Protein AF-A0A7D6CPK2-F1 (afdb_monomer_lite)

Secondary structure (DSSP, 8-state):
---EEE---S--SPPEE--SS---------HHHHHHHHHHHHHHHHH-SEEEEE-SSEEEEEE--SPPEEEEEEE-SSS-EEEEEEE-------------

pLDDT: mean 89.31, std 13.46, range [47.34, 98.06]

Sequence (100 aa):
MSDRVNFPDDRTSDRRTITSGFFEQEVYLSREETAAFLHDLADQLEAGTSFTISASEWEIPFDYSDPVEVEIEFSEQRERELEIELEFTEPSGGDELSVR

Structure (mmCIF, N/CA/C/O backbone):
data_AF-A0A7D6CPK2-F1
#
_entry.id   AF-A0A7D6CPK2-F1
#
loop_
_atom_site.group_PDB
_atom_site.id
_atom_site.type_symbol
_atom_site.label_atom_id
_atom_site.label_alt_id
_atom_site.label_comp_id
_atom_site.label_asym_id
_atom_site.label_entity_id
_atom_site.label_seq_id
_atom_site.pdbx_PDB_ins_code
_atom_site.Cartn_x
_atom_site.Cartn_y
_atom_site.Cartn_z
_atom_site.occupancy
_atom_site.B_iso_or_equiv
_atom_site.auth_seq_id
_atom_site.auth_comp_id
_atom_site.auth_asym_id
_atom_site.auth_atom_id
_atom_site.pdbx_PDB_model_num
ATOM 1 N N . MET A 1 1 ? -10.305 -9.622 -10.396 1.00 53.09 1 MET A N 1
ATOM 2 C CA . MET A 1 1 ? -9.617 -8.366 -10.040 1.00 53.09 1 MET A CA 1
ATOM 3 C C . MET A 1 1 ? -8.148 -8.706 -9.890 1.00 53.09 1 MET A C 1
ATOM 5 O O . MET A 1 1 ? -7.873 -9.844 -9.533 1.00 53.09 1 MET A O 1
ATOM 9 N N . SER A 1 2 ? -7.237 -7.822 -10.300 1.00 68.75 2 SER A N 1
ATOM 10 C CA . SER A 1 2 ? -5.806 -8.078 -10.102 1.00 68.75 2 SER A CA 1
ATOM 11 C C . SER A 1 2 ? -5.492 -7.821 -8.633 1.00 68.75 2 SER A C 1
ATOM 13 O O . SER A 1 2 ? -5.917 -6.799 -8.110 1.00 68.75 2 SER A O 1
ATOM 15 N N . ASP A 1 3 ? -4.761 -8.731 -8.012 1.00 81.56 3 ASP A N 1
ATOM 16 C CA . ASP A 1 3 ? -4.222 -8.697 -6.648 1.00 81.56 3 ASP A CA 1
ATOM 17 C C . ASP A 1 3 ? -3.033 -7.727 -6.507 1.00 81.56 3 ASP A C 1
ATOM 19 O O . ASP A 1 3 ? -2.118 -7.954 -5.723 1.00 81.56 3 ASP A O 1
ATOM 23 N N . ARG A 1 4 ? -2.970 -6.685 -7.344 1.00 90.62 4 ARG A N 1
ATOM 24 C CA . ARG A 1 4 ? -1.760 -5.888 -7.563 1.00 90.62 4 ARG A CA 1
ATOM 25 C C . ARG A 1 4 ? -1.961 -4.439 -7.150 1.00 90.62 4 ARG A C 1
ATOM 27 O O . ARG A 1 4 ? -2.889 -3.794 -7.627 1.00 90.62 4 ARG A O 1
ATOM 34 N N . VAL A 1 5 ? -1.011 -3.938 -6.369 1.00 90.88 5 VAL A N 1
ATOM 35 C CA . VAL A 1 5 ? -0.819 -2.519 -6.058 1.00 90.88 5 VAL A CA 1
ATOM 36 C C . VAL A 1 5 ? 0.356 -2.007 -6.887 1.00 90.88 5 VAL A C 1
ATOM 38 O O . VAL A 1 5 ? 1.450 -2.577 -6.837 1.00 90.88 5 VAL A O 1
ATOM 41 N N . ASN A 1 6 ? 0.148 -0.957 -7.681 1.00 92.81 6 ASN A N 1
ATOM 42 C CA . ASN A 1 6 ? 1.201 -0.416 -8.540 1.00 92.81 6 ASN A CA 1
ATOM 43 C C . ASN A 1 6 ? 2.003 0.648 -7.787 1.00 92.81 6 ASN A C 1
ATOM 45 O O . ASN A 1 6 ? 1.494 1.730 -7.506 1.00 92.81 6 ASN A O 1
ATOM 49 N N . PHE A 1 7 ? 3.263 0.349 -7.482 1.00 92.69 7 PHE A N 1
ATOM 50 C CA . PHE A 1 7 ? 4.187 1.316 -6.906 1.00 92.69 7 PHE A CA 1
ATOM 51 C C . PHE A 1 7 ? 4.769 2.197 -8.023 1.00 92.69 7 PHE A C 1
ATOM 53 O O . PHE A 1 7 ? 5.361 1.649 -8.959 1.00 92.69 7 PHE A O 1
ATOM 60 N N . PRO A 1 8 ? 4.604 3.532 -7.971 1.00 86.75 8 PRO A N 1
ATOM 61 C CA . PRO A 1 8 ? 5.091 4.403 -9.034 1.00 86.75 8 PRO A CA 1
ATOM 62 C C . PRO A 1 8 ? 6.623 4.476 -9.029 1.00 86.75 8 PRO A C 1
ATOM 64 O O . PRO A 1 8 ? 7.238 4.828 -8.022 1.00 86.75 8 PRO A O 1
ATOM 67 N N . ASP A 1 9 ? 7.242 4.168 -10.168 1.00 83.81 9 ASP A N 1
ATOM 68 C CA . ASP A 1 9 ? 8.673 4.340 -10.415 1.00 83.81 9 ASP A CA 1
ATOM 69 C C . ASP A 1 9 ? 8.956 4.779 -11.868 1.00 83.81 9 ASP A C 1
ATOM 71 O O . ASP A 1 9 ? 8.114 4.655 -12.755 1.00 83.81 9 ASP A O 1
ATOM 75 N N . ASP A 1 10 ? 10.159 5.308 -12.118 1.00 70.75 10 ASP A N 1
ATOM 76 C CA . ASP A 1 10 ? 10.562 5.867 -13.425 1.00 70.75 10 ASP A CA 1
ATOM 77 C C . ASP A 1 10 ? 11.424 4.909 -14.273 1.00 70.75 10 ASP A C 1
ATOM 79 O O . ASP A 1 10 ? 12.150 5.328 -15.182 1.00 70.75 10 ASP A O 1
ATOM 83 N N . ARG A 1 11 ? 11.431 3.610 -13.964 1.00 75.62 11 ARG A N 1
ATOM 84 C CA . ARG A 1 11 ? 12.350 2.647 -14.596 1.00 75.62 11 ARG A CA 1
ATOM 85 C C . ARG A 1 11 ? 11.620 1.705 -15.534 1.00 75.62 11 ARG A C 1
ATOM 87 O O . ARG A 1 11 ? 10.420 1.535 -15.450 1.00 75.62 11 ARG A O 1
ATOM 94 N N . THR A 1 12 ? 12.342 1.091 -16.467 1.00 68.94 12 THR A N 1
ATOM 95 C CA . THR A 1 12 ? 11.781 0.054 -17.347 1.00 68.94 12 THR A CA 1
ATOM 96 C C . THR A 1 12 ? 12.817 -1.047 -17.541 1.00 68.94 12 THR A C 1
ATOM 98 O O . THR A 1 12 ? 13.913 -0.787 -18.036 1.00 68.94 12 THR A O 1
ATOM 101 N N . SER A 1 13 ? 12.500 -2.264 -17.095 1.00 75.31 13 SER A N 1
ATOM 102 C CA . SER A 1 13 ? 13.386 -3.431 -17.184 1.00 75.31 13 SER A CA 1
ATOM 103 C C . SER A 1 13 ? 12.605 -4.731 -16.960 1.00 75.31 13 SER A C 1
ATOM 105 O O . SER A 1 13 ? 11.395 -4.705 -16.733 1.00 75.31 13 SER A O 1
ATOM 107 N N . ASP A 1 14 ? 13.298 -5.868 -17.021 1.00 79.75 14 ASP A N 1
ATOM 108 C CA . ASP A 1 14 ? 12.736 -7.169 -16.657 1.00 79.75 14 ASP A CA 1
ATOM 109 C C . ASP A 1 14 ? 12.416 -7.210 -15.155 1.00 79.75 14 ASP A C 1
ATOM 111 O O . ASP A 1 14 ? 13.271 -6.932 -14.310 1.00 79.75 14 ASP A O 1
ATOM 115 N N . ARG A 1 15 ? 11.175 -7.576 -14.817 1.00 88.12 15 ARG A N 1
ATOM 116 C CA . ARG A 1 15 ? 10.684 -7.552 -13.438 1.00 88.12 15 ARG A CA 1
ATOM 117 C C . ARG A 1 15 ? 11.138 -8.775 -12.641 1.00 88.12 15 ARG A C 1
ATOM 119 O O . ARG A 1 15 ? 10.876 -9.909 -13.039 1.00 88.12 15 ARG A O 1
ATOM 126 N N . ARG A 1 16 ? 11.776 -8.551 -11.487 1.00 93.88 16 ARG A N 1
ATOM 127 C CA . ARG A 1 16 ? 12.199 -9.607 -10.551 1.00 93.88 16 ARG A CA 1
ATOM 128 C C . ARG A 1 16 ? 11.193 -9.792 -9.408 1.00 93.88 16 ARG A C 1
ATOM 130 O O . ARG A 1 16 ? 10.749 -8.815 -8.815 1.00 93.88 16 ARG A O 1
ATOM 137 N N . THR A 1 17 ? 10.901 -11.030 -9.027 1.00 97.00 17 THR A N 1
ATOM 138 C CA . THR A 1 17 ? 10.098 -11.314 -7.826 1.00 97.00 17 THR A CA 1
ATOM 139 C C . THR A 1 17 ? 11.006 -11.388 -6.600 1.00 97.00 17 THR A C 1
ATOM 141 O O . THR A 1 17 ? 12.010 -12.105 -6.606 1.00 97.00 17 THR A O 1
ATOM 144 N N . ILE A 1 18 ? 10.672 -10.639 -5.552 1.00 96.38 18 ILE A N 1
ATOM 145 C CA . ILE A 1 18 ? 11.395 -10.617 -4.279 1.00 96.38 18 ILE A CA 1
ATOM 146 C C . ILE A 1 18 ? 10.541 -11.341 -3.240 1.00 96.38 18 ILE A C 1
ATOM 148 O O . ILE A 1 18 ? 9.410 -10.949 -2.989 1.00 96.38 18 ILE A O 1
ATOM 152 N N . THR A 1 19 ? 11.092 -12.393 -2.635 1.00 95.56 19 THR A N 1
ATOM 153 C CA . THR A 1 19 ? 10.390 -13.223 -1.635 1.00 95.56 19 THR A CA 1
ATOM 154 C C . THR A 1 19 ? 11.209 -13.438 -0.359 1.00 95.56 19 THR A C 1
ATOM 156 O O . THR A 1 19 ? 10.838 -14.246 0.483 1.00 95.56 19 THR A O 1
ATOM 159 N N . SER A 1 20 ? 12.392 -12.824 -0.249 1.00 93.50 20 SER A N 1
ATOM 160 C CA . SER A 1 20 ? 13.292 -13.004 0.897 1.00 93.50 20 SER A CA 1
ATOM 161 C C . SER A 1 20 ? 14.389 -11.941 0.927 1.00 93.50 20 SER A C 1
ATOM 163 O O . SER A 1 20 ? 14.763 -11.406 -0.121 1.00 93.50 20 SER A O 1
ATOM 165 N N . GLY A 1 21 ? 14.977 -11.736 2.106 1.00 94.81 21 GLY A N 1
ATOM 166 C CA . GLY A 1 21 ? 16.058 -10.777 2.329 1.00 94.81 21 GLY A CA 1
ATOM 167 C C . GLY A 1 21 ? 15.538 -9.389 2.696 1.00 94.81 21 GLY A C 1
ATOM 168 O O . GLY A 1 21 ? 14.371 -9.224 3.026 1.00 94.81 21 GLY A O 1
ATOM 169 N N . PHE A 1 22 ? 16.430 -8.402 2.656 1.00 95.12 22 PHE A N 1
ATOM 170 C CA . PHE A 1 22 ? 16.089 -7.000 2.883 1.00 95.12 22 PHE A CA 1
ATOM 171 C C . PHE A 1 22 ? 15.895 -6.286 1.543 1.00 95.12 22 PHE A C 1
ATOM 173 O O . PHE A 1 22 ? 16.710 -6.445 0.627 1.00 95.12 22 PHE A O 1
ATOM 180 N N . PHE A 1 23 ? 14.831 -5.498 1.441 1.00 94.75 23 PHE A N 1
ATOM 181 C CA . PHE A 1 23 ? 14.547 -4.634 0.306 1.00 94.75 23 PHE A CA 1
ATOM 182 C C . PHE A 1 23 ? 13.939 -3.328 0.811 1.00 94.75 23 PHE A C 1
ATOM 184 O O . PHE A 1 23 ? 13.080 -3.351 1.683 1.00 94.75 23 PHE A O 1
ATOM 191 N N . GLU A 1 24 ? 14.370 -2.216 0.230 1.00 93.94 24 GLU A N 1
ATOM 192 C CA . GLU A 1 24 ? 13.864 -0.881 0.522 1.00 93.94 24 GLU A CA 1
ATOM 193 C C . GLU A 1 24 ? 13.964 -0.041 -0.755 1.00 93.94 24 GLU A C 1
ATOM 195 O O . GLU A 1 24 ? 14.956 -0.130 -1.492 1.00 93.94 24 GLU A O 1
ATOM 200 N N . GLN A 1 25 ? 12.932 0.756 -1.029 1.00 92.38 25 GLN A N 1
ATOM 201 C CA . GLN A 1 25 ? 12.947 1.766 -2.079 1.00 92.38 25 GLN A CA 1
ATOM 202 C C . GLN A 1 25 ? 12.129 2.982 -1.651 1.00 92.38 25 GLN A C 1
ATOM 204 O O . GLN A 1 25 ? 10.941 2.867 -1.371 1.00 92.38 25 GLN A O 1
ATOM 209 N N . GLU A 1 26 ? 12.753 4.155 -1.723 1.00 93.38 26 GLU A N 1
ATOM 210 C CA . GLU A 1 26 ? 12.108 5.447 -1.499 1.00 93.38 26 GLU A CA 1
ATOM 211 C C . GLU A 1 26 ? 11.973 6.216 -2.820 1.00 93.38 26 GLU A C 1
ATOM 213 O O . GLU A 1 26 ? 12.882 6.215 -3.660 1.00 93.38 26 GLU A O 1
ATOM 218 N N . VAL A 1 27 ? 10.835 6.886 -3.009 1.00 91.81 27 VAL A N 1
ATOM 219 C CA . VAL A 1 27 ? 10.557 7.760 -4.157 1.00 91.81 27 VAL A CA 1
ATOM 220 C C . VAL A 1 27 ? 9.797 9.002 -3.694 1.00 91.81 27 VAL A C 1
ATOM 222 O O . VAL A 1 27 ? 9.032 8.953 -2.734 1.00 91.81 27 VAL A O 1
ATOM 225 N N . TYR A 1 28 ? 9.977 10.118 -4.400 1.00 94.56 28 TYR A N 1
ATOM 226 C CA . TYR A 1 28 ? 9.168 11.319 -4.193 1.00 94.56 28 TYR A CA 1
ATOM 227 C C . TYR A 1 28 ? 8.024 11.333 -5.198 1.00 94.56 28 TYR A C 1
ATOM 229 O O . TYR A 1 28 ? 8.265 11.399 -6.401 1.00 94.56 28 TYR A O 1
ATOM 237 N N . LEU A 1 29 ? 6.791 11.299 -4.700 1.00 95.06 29 LEU A N 1
ATOM 238 C CA . LEU A 1 29 ? 5.583 11.294 -5.519 1.00 95.06 29 LEU A CA 1
ATOM 239 C C . LEU A 1 29 ? 4.882 12.651 -5.480 1.00 95.06 29 LEU A C 1
ATOM 241 O O . LEU A 1 29 ? 4.900 13.359 -4.469 1.00 95.06 29 LEU A O 1
ATOM 245 N N . SER A 1 30 ? 4.215 13.002 -6.576 1.00 96.62 30 SER A N 1
ATOM 246 C CA . SER A 1 30 ? 3.194 14.048 -6.557 1.00 96.62 30 SER A CA 1
ATOM 247 C C . SER A 1 30 ? 1.993 13.627 -5.703 1.00 96.62 30 SER A C 1
ATOM 249 O O . SER A 1 30 ? 1.759 12.445 -5.451 1.00 96.62 30 SER A O 1
ATOM 251 N N . ARG A 1 31 ? 1.170 14.601 -5.294 1.00 97.69 31 ARG A N 1
ATOM 252 C CA . ARG A 1 31 ? -0.066 14.330 -4.538 1.00 97.69 31 ARG A CA 1
ATOM 253 C C . ARG A 1 31 ? -0.996 13.373 -5.283 1.00 97.69 31 ARG A C 1
ATOM 255 O O . ARG A 1 31 ? -1.660 12.555 -4.654 1.00 97.69 31 ARG A O 1
ATOM 262 N N . GLU A 1 32 ? -1.074 13.515 -6.600 1.00 97.38 32 GLU 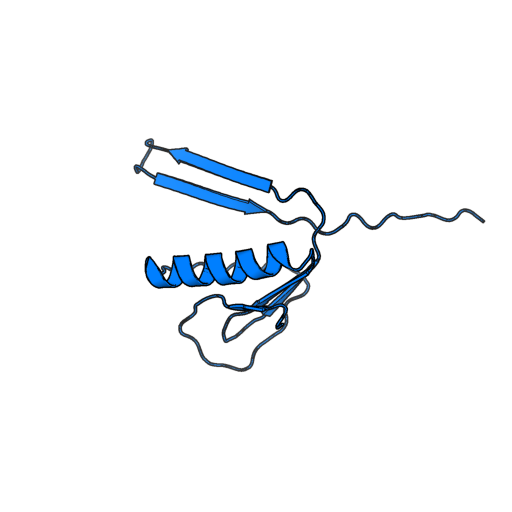A N 1
ATOM 263 C CA . GLU A 1 32 ? -1.915 12.702 -7.468 1.00 97.38 32 GLU A CA 1
ATOM 264 C C . GLU A 1 32 ? -1.412 11.253 -7.548 1.00 97.38 32 GLU A C 1
ATOM 266 O O . GLU A 1 32 ? -2.215 10.328 -7.446 1.00 97.38 32 GLU A O 1
ATOM 271 N N . GLU A 1 33 ? -0.097 11.051 -7.659 1.00 96.25 33 GLU A N 1
ATOM 272 C CA . GLU A 1 33 ? 0.527 9.719 -7.660 1.00 96.25 33 GLU A CA 1
ATOM 273 C C . GLU A 1 33 ? 0.390 9.027 -6.301 1.00 96.25 33 GLU A C 1
ATOM 275 O O . GLU A 1 33 ? 0.015 7.856 -6.251 1.00 96.25 33 GLU A O 1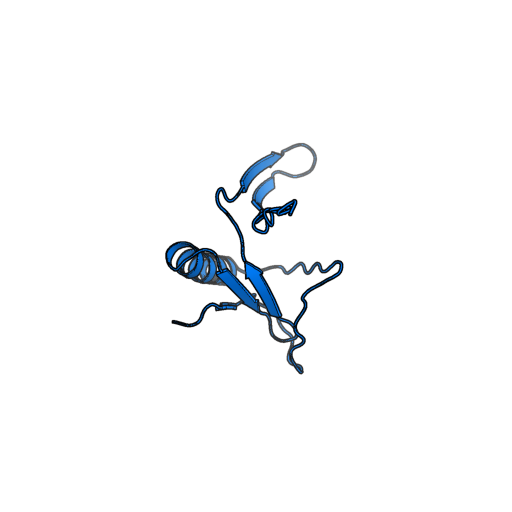
ATOM 280 N N . THR A 1 34 ? 0.605 9.752 -5.195 1.00 96.56 34 THR A N 1
ATOM 281 C CA . THR A 1 34 ? 0.372 9.217 -3.844 1.00 96.56 34 THR A CA 1
ATOM 282 C C . THR A 1 34 ? -1.083 8.787 -3.664 1.00 96.56 34 THR A C 1
ATOM 284 O O . THR A 1 34 ? -1.342 7.703 -3.151 1.00 96.56 34 THR A O 1
ATOM 287 N N . ALA A 1 35 ? -2.047 9.607 -4.098 1.00 97.44 35 ALA A N 1
ATOM 288 C CA . ALA A 1 35 ? -3.463 9.266 -3.974 1.00 97.44 35 ALA A CA 1
ATOM 289 C C . ALA A 1 35 ? -3.826 8.017 -4.790 1.00 97.44 35 ALA A C 1
ATOM 291 O O . ALA A 1 35 ? -4.557 7.162 -4.296 1.00 97.44 35 ALA A O 1
ATOM 292 N N . ALA A 1 36 ? -3.303 7.892 -6.012 1.00 96.06 36 ALA A N 1
ATOM 293 C CA . ALA A 1 36 ? -3.526 6.714 -6.844 1.00 96.06 36 ALA A CA 1
ATOM 294 C C . ALA A 1 36 ? -2.961 5.440 -6.195 1.00 96.06 36 ALA A C 1
ATOM 296 O O . ALA A 1 36 ? -3.673 4.445 -6.103 1.00 96.06 36 ALA A O 1
ATOM 297 N N . PHE A 1 37 ? -1.733 5.495 -5.670 1.00 96.25 37 PHE A N 1
ATOM 298 C CA . PHE A 1 37 ? -1.126 4.375 -4.946 1.00 96.25 37 PHE A CA 1
ATOM 299 C C . PHE A 1 37 ? -1.960 3.949 -3.727 1.00 96.25 37 PHE A C 1
ATOM 301 O O . PHE A 1 37 ? -2.225 2.763 -3.539 1.00 96.25 37 PHE A O 1
ATOM 308 N N . LEU A 1 38 ? -2.421 4.912 -2.920 1.00 96.88 38 LEU A N 1
ATOM 309 C CA . LEU A 1 38 ? -3.247 4.631 -1.743 1.00 96.88 38 LEU A CA 1
ATOM 310 C C . LEU A 1 38 ? -4.622 4.055 -2.107 1.00 96.88 38 LEU A C 1
ATOM 312 O O . LEU A 1 38 ? -5.137 3.224 -1.364 1.00 96.88 38 LEU A O 1
ATOM 316 N N . HIS A 1 39 ? -5.213 4.468 -3.231 1.00 97.25 39 HIS A N 1
ATOM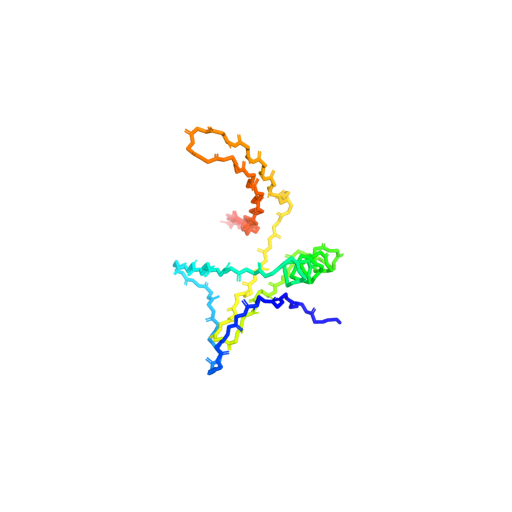 317 C CA . HIS A 1 39 ? -6.454 3.875 -3.731 1.00 97.25 39 HIS A CA 1
ATOM 318 C C . HIS A 1 39 ? -6.256 2.424 -4.174 1.00 97.25 39 HIS A C 1
ATOM 320 O O . HIS A 1 39 ? -7.024 1.567 -3.748 1.00 97.25 39 HIS A O 1
ATOM 326 N N . ASP A 1 40 ? -5.204 2.138 -4.947 1.00 96.62 40 ASP A N 1
ATOM 327 C CA . ASP A 1 40 ? -4.871 0.768 -5.351 1.00 96.62 40 ASP A CA 1
ATOM 328 C C . ASP A 1 40 ? -4.646 -0.129 -4.123 1.00 96.62 40 ASP A C 1
ATOM 330 O O . ASP A 1 40 ? -5.137 -1.256 -4.084 1.00 96.62 40 ASP A O 1
ATOM 334 N N . LEU A 1 41 ? -3.931 0.368 -3.105 1.00 96.62 41 LEU A N 1
ATOM 335 C CA . LEU A 1 41 ? -3.722 -0.361 -1.854 1.00 96.62 41 LEU A CA 1
ATOM 336 C C . LEU A 1 41 ? -5.047 -0.606 -1.121 1.00 96.62 41 LEU A C 1
ATOM 338 O O . LEU A 1 41 ? -5.320 -1.739 -0.735 1.00 96.62 41 LEU A O 1
ATOM 342 N N . ALA A 1 42 ? -5.883 0.424 -0.967 1.00 97.00 42 ALA A N 1
ATOM 343 C CA . ALA A 1 42 ? -7.181 0.306 -0.306 1.00 97.00 42 ALA A CA 1
ATOM 344 C C . ALA A 1 42 ? -8.084 -0.740 -0.980 1.00 97.00 42 ALA A C 1
ATOM 346 O O . ALA A 1 42 ? -8.650 -1.581 -0.283 1.00 97.00 42 ALA A O 1
ATOM 347 N N . ASP A 1 43 ? -8.146 -0.752 -2.316 1.00 97.00 43 ASP A N 1
ATOM 348 C CA . ASP A 1 43 ? -8.912 -1.743 -3.082 1.00 97.00 43 ASP A CA 1
ATOM 349 C C . ASP A 1 43 ? -8.464 -3.183 -2.760 1.00 97.00 43 ASP A C 1
ATOM 351 O O . ASP A 1 43 ? -9.296 -4.091 -2.691 1.00 97.00 43 ASP A O 1
ATOM 355 N N . GLN A 1 44 ? -7.163 -3.415 -2.534 1.00 96.38 44 GLN A N 1
ATOM 356 C CA . GLN A 1 44 ? -6.660 -4.742 -2.159 1.00 96.38 44 GLN A CA 1
ATOM 357 C C . GLN A 1 44 ? -6.960 -5.107 -0.705 1.00 96.38 44 GLN A C 1
ATOM 359 O O . GLN A 1 44 ? -7.352 -6.244 -0.446 1.00 96.38 44 GLN A O 1
ATOM 364 N N . LEU A 1 45 ? -6.841 -4.156 0.227 1.00 95.38 45 LEU A N 1
ATOM 365 C CA . LEU A 1 45 ? -7.197 -4.379 1.635 1.00 95.38 45 LEU A CA 1
ATOM 366 C C . LEU A 1 45 ? -8.681 -4.746 1.793 1.00 95.38 45 LEU A C 1
ATOM 368 O O . LEU A 1 45 ? -9.037 -5.552 2.650 1.00 95.38 45 LEU A O 1
ATOM 372 N N . GLU A 1 46 ? -9.557 -4.188 0.952 1.00 96.38 46 GLU A N 1
ATOM 373 C CA . GLU A 1 46 ? -10.975 -4.559 0.906 1.00 96.38 46 GLU A CA 1
ATOM 374 C C . GLU A 1 46 ? -11.212 -5.944 0.278 1.00 96.38 46 GLU A C 1
ATOM 376 O O . GLU A 1 46 ? -12.184 -6.626 0.619 1.00 96.38 46 GLU A O 1
ATOM 381 N N . ALA A 1 47 ? -10.342 -6.372 -0.642 1.00 95.88 47 ALA A N 1
ATOM 382 C CA . ALA A 1 47 ? -10.473 -7.639 -1.354 1.00 95.88 47 ALA A CA 1
ATOM 383 C C . ALA A 1 47 ? -10.039 -8.856 -0.516 1.00 95.88 47 ALA A C 1
ATOM 385 O O . ALA A 1 47 ? -10.601 -9.943 -0.695 1.00 95.88 47 ALA A O 1
ATOM 386 N N . GLY A 1 48 ? -9.065 -8.700 0.385 1.00 95.25 48 GLY A N 1
ATOM 387 C CA . GLY A 1 48 ? -8.596 -9.767 1.268 1.00 95.25 48 GLY A CA 1
ATOM 388 C C . GLY A 1 48 ? -7.232 -9.486 1.900 1.00 95.25 48 GLY A C 1
ATOM 389 O O . GLY A 1 48 ? -6.746 -8.365 1.890 1.00 95.25 48 GLY A O 1
ATOM 390 N N . THR A 1 49 ? -6.600 -10.528 2.443 1.00 96.06 49 THR A N 1
ATOM 391 C CA . THR A 1 49 ? -5.340 -10.424 3.204 1.00 96.06 49 THR A CA 1
ATOM 392 C C . THR A 1 49 ? -4.106 -10.855 2.403 1.00 96.06 49 THR A C 1
ATOM 394 O O . THR A 1 49 ? -3.168 -11.438 2.948 1.00 96.06 49 THR A O 1
ATOM 397 N N . SER A 1 50 ? -4.141 -10.637 1.089 1.00 95.88 50 SER A N 1
ATOM 398 C CA . SER A 1 50 ? -3.087 -11.024 0.149 1.00 95.88 50 SER A CA 1
ATOM 399 C C . SER A 1 50 ? -3.025 -10.012 -0.986 1.00 95.88 50 SER A C 1
ATOM 401 O O . SER A 1 50 ? -4.051 -9.723 -1.606 1.00 95.88 50 SER A O 1
ATOM 403 N N . PHE A 1 51 ? -1.840 -9.473 -1.258 1.00 96.69 51 PHE A N 1
ATOM 404 C CA . PHE A 1 51 ? -1.605 -8.591 -2.398 1.00 96.69 51 PHE A CA 1
ATOM 405 C C . PHE A 1 51 ? -0.153 -8.657 -2.870 1.00 96.69 51 PHE A C 1
ATOM 407 O O . PHE A 1 51 ? 0.750 -9.102 -2.169 1.00 96.69 51 PHE A O 1
ATOM 414 N N . THR A 1 52 ? 0.088 -8.171 -4.082 1.00 97.00 52 THR A N 1
ATOM 415 C CA . THR A 1 52 ? 1.419 -7.978 -4.652 1.00 97.00 52 THR A CA 1
ATOM 416 C C . THR A 1 52 ? 1.662 -6.493 -4.882 1.00 97.00 52 THR A C 1
ATOM 418 O O . THR A 1 52 ? 0.998 -5.885 -5.723 1.00 97.00 52 THR A O 1
ATOM 421 N N . ILE A 1 53 ? 2.653 -5.907 -4.209 1.00 96.31 53 ILE A N 1
ATOM 422 C CA . ILE A 1 53 ? 3.164 -4.585 -4.600 1.00 96.31 53 ILE A CA 1
ATOM 423 C C . ILE A 1 53 ? 4.111 -4.794 -5.772 1.00 96.31 53 ILE A C 1
ATOM 425 O O . ILE A 1 53 ? 5.000 -5.644 -5.718 1.00 96.31 53 ILE A O 1
ATOM 429 N N . SER A 1 54 ? 3.944 -4.036 -6.848 1.00 95.06 54 SER A N 1
ATOM 430 C CA . SER A 1 54 ? 4.862 -4.111 -7.980 1.00 95.06 54 SER A CA 1
ATOM 431 C C . SER A 1 54 ? 5.219 -2.750 -8.528 1.00 95.06 54 SER A C 1
ATOM 433 O O . SER A 1 54 ? 4.332 -1.932 -8.758 1.00 95.06 54 SER A O 1
ATOM 435 N N . ALA A 1 55 ? 6.496 -2.584 -8.833 1.00 93.06 55 ALA A N 1
ATOM 436 C CA . ALA A 1 55 ? 7.022 -1.506 -9.647 1.00 93.06 55 ALA A CA 1
ATOM 437 C C . ALA A 1 55 ? 7.482 -2.067 -11.005 1.00 93.06 55 ALA A C 1
ATOM 439 O O . ALA A 1 55 ? 7.194 -3.223 -11.353 1.00 93.06 55 ALA A O 1
ATOM 440 N N . SER A 1 56 ? 8.201 -1.270 -11.790 1.00 90.81 56 SER A N 1
ATOM 441 C CA . SER A 1 56 ? 8.626 -1.690 -13.125 1.00 90.81 56 SER A CA 1
ATOM 442 C C . SER A 1 56 ? 9.686 -2.793 -13.090 1.00 90.81 56 SER A C 1
ATOM 444 O O . SER A 1 56 ? 9.640 -3.712 -13.905 1.00 90.81 56 SER A O 1
ATOM 446 N N . GLU A 1 57 ? 10.621 -2.745 -12.136 1.00 91.94 57 GLU A N 1
ATOM 447 C CA . GLU A 1 57 ? 11.744 -3.699 -12.057 1.00 91.94 57 GLU A CA 1
ATOM 448 C C . GLU A 1 57 ? 11.563 -4.796 -11.000 1.00 91.94 57 GLU A C 1
ATOM 450 O O . GLU A 1 57 ? 12.314 -5.775 -10.994 1.00 91.94 57 GLU A O 1
ATOM 455 N N . TRP A 1 58 ? 10.586 -4.674 -10.100 1.00 94.50 58 TRP A N 1
ATOM 456 C CA . TRP A 1 58 ? 10.364 -5.660 -9.044 1.00 94.50 58 TRP A CA 1
ATOM 457 C C . TRP A 1 58 ? 8.894 -5.846 -8.677 1.00 94.50 58 TRP A C 1
ATOM 459 O O . TRP A 1 58 ? 8.049 -4.989 -8.918 1.00 94.50 58 TRP A O 1
ATOM 469 N N . GLU A 1 59 ? 8.597 -6.986 -8.069 1.00 96.88 59 GLU A N 1
ATOM 470 C CA . GLU A 1 59 ? 7.334 -7.235 -7.383 1.00 96.88 59 GLU A CA 1
ATOM 471 C C . GLU A 1 59 ? 7.566 -8.023 -6.089 1.00 96.88 59 GLU A C 1
ATOM 473 O O . GLU A 1 59 ? 8.491 -8.837 -6.006 1.00 96.88 59 GLU A O 1
ATOM 478 N N . ILE A 1 60 ? 6.731 -7.757 -5.089 1.00 97.19 60 ILE A N 1
ATOM 479 C CA . ILE A 1 60 ? 6.740 -8.385 -3.769 1.00 97.19 60 ILE A CA 1
ATOM 480 C C . ILE A 1 60 ? 5.322 -8.903 -3.501 1.00 97.19 60 ILE A C 1
ATOM 482 O O . ILE A 1 60 ? 4.438 -8.094 -3.209 1.00 97.19 60 ILE A O 1
ATOM 486 N N . PRO A 1 61 ? 5.072 -10.215 -3.647 1.00 97.19 61 PRO A N 1
ATOM 487 C CA . PRO A 1 61 ? 3.856 -10.831 -3.131 1.00 97.19 61 PRO A CA 1
ATOM 488 C C . PRO A 1 61 ? 3.927 -10.903 -1.602 1.00 97.19 61 PRO A C 1
ATOM 490 O O . PRO A 1 61 ? 4.980 -11.240 -1.054 1.00 97.19 61 PRO A O 1
ATOM 493 N N . PHE A 1 62 ? 2.825 -10.598 -0.923 1.00 96.62 62 PHE A N 1
ATOM 494 C CA . PHE A 1 62 ? 2.757 -10.614 0.533 1.00 96.62 62 PHE A CA 1
ATOM 495 C C . PHE A 1 62 ? 1.376 -11.057 1.027 1.00 96.62 62 PHE A C 1
ATOM 497 O O . PHE A 1 62 ? 0.346 -10.534 0.597 1.00 96.62 62 PHE A O 1
ATOM 504 N N . ASP A 1 63 ? 1.374 -12.009 1.958 1.00 96.50 63 ASP A N 1
ATOM 505 C CA . ASP A 1 63 ? 0.203 -12.406 2.735 1.00 96.50 63 ASP A CA 1
ATOM 506 C C . ASP A 1 63 ? 0.352 -11.833 4.145 1.00 96.50 63 ASP A C 1
ATOM 508 O O . ASP A 1 63 ? 1.424 -11.925 4.739 1.00 96.50 63 ASP A O 1
ATOM 512 N N . TYR A 1 64 ? -0.718 -11.277 4.706 1.00 96.06 64 TYR A N 1
ATOM 513 C CA . TYR A 1 64 ? -0.691 -10.716 6.058 1.00 96.06 64 TYR A CA 1
ATOM 514 C C . TYR A 1 64 ? -1.851 -11.230 6.913 1.00 96.06 64 TYR A C 1
ATOM 516 O O . TYR A 1 64 ? -2.789 -11.857 6.420 1.00 96.06 64 TYR A O 1
ATOM 524 N N . SER A 1 65 ? -1.780 -10.995 8.220 1.00 96.00 65 SER A N 1
ATOM 525 C CA . SER A 1 65 ? -2.883 -11.242 9.152 1.00 96.00 65 SER A CA 1
ATOM 526 C C . SER A 1 65 ? -3.328 -9.962 9.844 1.00 96.00 65 SER A C 1
ATOM 528 O O . SER A 1 65 ? -2.515 -9.071 10.070 1.00 96.00 65 SER A O 1
ATOM 530 N N . ASP A 1 66 ? -4.601 -9.897 10.229 1.00 93.38 66 ASP A N 1
ATOM 531 C CA . ASP A 1 66 ? -5.106 -8.800 11.053 1.00 93.38 66 ASP A CA 1
ATOM 532 C C . ASP A 1 66 ? -4.540 -8.849 12.489 1.00 93.38 66 ASP A C 1
ATOM 534 O O . ASP A 1 66 ? -4.399 -9.941 13.056 1.00 93.38 66 ASP A O 1
ATOM 538 N N . PRO A 1 67 ? -4.329 -7.683 13.134 1.00 95.69 67 PRO A N 1
ATOM 539 C CA . PRO A 1 67 ? -4.545 -6.333 12.600 1.00 95.69 67 PRO A CA 1
ATOM 540 C C . PRO A 1 67 ? -3.357 -5.805 11.774 1.00 95.69 67 PRO A C 1
ATOM 542 O O . PRO A 1 67 ? -2.214 -6.154 12.042 1.00 95.69 67 PRO A O 1
ATOM 545 N N . VAL A 1 68 ? -3.639 -4.896 10.833 1.00 96.75 68 VAL A N 1
ATOM 546 C CA . VAL A 1 68 ? -2.628 -4.010 10.225 1.00 96.75 68 VAL A CA 1
ATOM 547 C C . VAL A 1 68 ? -2.298 -2.898 11.219 1.00 96.75 68 VAL A C 1
ATOM 549 O O . VAL A 1 68 ? -3.213 -2.256 11.748 1.00 96.75 68 VAL A O 1
ATOM 552 N N . GLU A 1 69 ? -1.016 -2.672 11.485 1.00 97.56 69 GLU A N 1
ATOM 553 C CA . GLU A 1 69 ? -0.568 -1.571 12.337 1.00 97.56 69 GLU A CA 1
ATOM 554 C C . GLU A 1 69 ? -0.520 -0.269 11.530 1.00 97.56 69 GLU A C 1
ATOM 556 O O . GLU A 1 69 ? -0.088 -0.243 10.378 1.00 97.56 69 GLU A O 1
ATOM 561 N N . VAL A 1 70 ? -1.037 0.809 12.127 1.00 97.75 70 VAL A N 1
ATOM 562 C CA . VAL A 1 70 ? -1.059 2.149 11.534 1.00 97.75 70 VAL A CA 1
ATOM 563 C C . VAL A 1 70 ? -0.477 3.119 12.546 1.00 97.75 70 VAL A C 1
ATOM 565 O O . VAL A 1 70 ? -1.095 3.370 13.587 1.00 97.75 70 VAL A O 1
ATOM 568 N N . GLU A 1 71 ? 0.679 3.684 12.227 1.00 98.06 71 GLU A N 1
ATOM 569 C CA . GLU A 1 71 ? 1.350 4.679 13.056 1.00 98.06 71 GLU A CA 1
ATOM 570 C C . GLU A 1 71 ? 1.185 6.081 12.457 1.00 98.06 71 GLU A C 1
ATOM 572 O O . GLU A 1 71 ? 1.183 6.271 11.240 1.00 98.06 71 GLU A O 1
ATOM 577 N N . ILE A 1 72 ? 0.986 7.073 13.329 1.00 97.56 72 ILE A N 1
ATOM 578 C CA . ILE A 1 72 ? 0.920 8.490 12.963 1.00 97.56 72 ILE A CA 1
ATOM 579 C C . ILE A 1 72 ? 1.878 9.240 13.879 1.00 97.56 72 ILE A C 1
ATOM 581 O O . ILE A 1 72 ? 1.600 9.395 15.072 1.00 97.56 72 ILE A O 1
ATOM 585 N N . GLU A 1 73 ? 2.957 9.766 13.309 1.00 97.06 73 GLU A N 1
ATOM 586 C CA . GLU A 1 73 ? 3.938 10.567 14.034 1.00 97.06 73 GLU A CA 1
ATOM 587 C C . GLU A 1 73 ? 3.910 12.024 13.559 1.00 97.06 73 GLU A C 1
ATOM 589 O O . GLU A 1 73 ? 3.845 12.326 12.369 1.00 97.06 73 GLU A O 1
ATOM 594 N N . PHE A 1 74 ? 3.948 12.960 14.511 1.00 96.38 74 PHE A N 1
ATOM 595 C CA . PHE A 1 74 ? 4.081 14.388 14.238 1.00 96.38 74 PHE A CA 1
ATOM 596 C C . PHE A 1 74 ? 5.262 14.955 15.021 1.00 96.38 74 PHE A C 1
ATOM 598 O O . PHE A 1 74 ? 5.285 14.894 16.254 1.00 96.38 74 PHE A O 1
ATOM 605 N N . SER A 1 75 ? 6.205 15.570 14.310 1.00 94.62 75 SER A N 1
ATOM 606 C CA . SER A 1 75 ? 7.417 16.149 14.889 1.00 94.62 75 SER A CA 1
ATOM 607 C C . SER A 1 75 ? 7.596 17.602 14.452 1.00 94.62 75 SER A C 1
ATOM 609 O O . SER A 1 75 ? 7.283 17.979 13.327 1.00 94.62 75 SER A O 1
ATOM 611 N N . GLU A 1 76 ? 8.101 18.437 15.367 1.00 93.69 76 GLU A N 1
ATOM 612 C CA . GLU A 1 76 ? 8.544 19.818 15.095 1.00 93.69 76 GLU A CA 1
ATOM 613 C C . GLU A 1 76 ? 9.995 20.050 15.564 1.00 93.69 76 GLU A C 1
ATOM 615 O O . 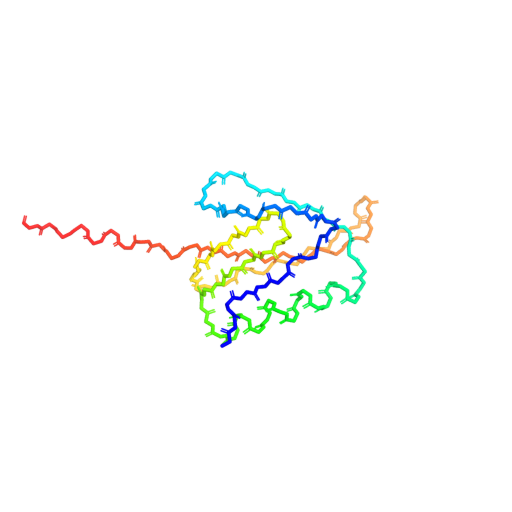GLU A 1 76 ? 10.437 21.188 15.720 1.00 93.69 76 GLU A O 1
ATOM 620 N N . GLN A 1 77 ? 10.753 18.982 15.855 1.00 87.12 77 GLN A N 1
ATOM 621 C CA . GLN A 1 77 ? 12.082 19.116 16.468 1.00 87.12 77 GLN A CA 1
ATOM 622 C C . GLN A 1 77 ? 13.152 19.635 15.499 1.00 87.12 77 GLN A C 1
ATOM 624 O O . GLN A 1 77 ? 14.056 20.361 15.919 1.00 87.12 77 GLN A O 1
ATOM 629 N N . ARG A 1 78 ? 13.079 19.248 14.221 1.00 80.06 78 ARG A N 1
ATOM 630 C CA . ARG A 1 78 ? 14.009 19.695 13.168 1.00 80.06 78 ARG A CA 1
ATOM 631 C C . ARG A 1 78 ? 13.257 20.350 12.027 1.00 80.06 78 ARG A C 1
ATOM 633 O O . ARG A 1 78 ? 13.563 21.484 11.670 1.00 80.06 78 ARG A O 1
ATOM 640 N N . GLU A 1 79 ? 12.243 19.656 11.539 1.00 87.88 79 GLU A N 1
ATOM 641 C CA . GLU A 1 79 ? 11.297 20.126 10.543 1.00 87.88 79 GLU A CA 1
ATOM 642 C C . GLU A 1 79 ? 9.883 19.810 11.038 1.00 87.88 79 GLU A C 1
ATOM 644 O O . GLU A 1 79 ? 9.706 19.046 11.988 1.00 87.88 79 GLU A O 1
ATOM 649 N N . ARG A 1 80 ? 8.886 20.497 10.475 1.00 95.00 80 ARG A N 1
ATOM 650 C CA . ARG A 1 80 ? 7.481 20.293 10.829 1.00 95.00 80 ARG A CA 1
ATOM 651 C C . ARG A 1 80 ? 6.913 19.220 9.914 1.00 95.00 80 ARG A C 1
ATOM 653 O O . ARG A 1 80 ? 6.487 19.537 8.803 1.00 95.00 80 ARG A O 1
ATOM 660 N N . GLU A 1 81 ? 6.923 17.987 10.393 1.00 95.81 81 GLU A N 1
ATOM 661 C CA . GLU A 1 81 ? 6.687 16.782 9.598 1.00 95.81 81 GLU A CA 1
ATOM 662 C C . GLU A 1 81 ? 5.521 15.967 10.169 1.00 95.81 81 GLU A C 1
ATOM 664 O O . GLU A 1 81 ? 5.241 15.997 11.370 1.00 95.81 81 GLU A O 1
ATOM 669 N N . LEU A 1 82 ? 4.808 15.286 9.272 1.00 95.56 82 LEU A N 1
ATOM 670 C CA . LEU A 1 82 ? 3.760 14.319 9.583 1.00 95.56 82 LEU A CA 1
ATOM 671 C C . LEU A 1 82 ? 4.098 13.041 8.825 1.00 95.56 82 LEU A C 1
ATOM 673 O O . LEU A 1 82 ? 4.156 13.065 7.595 1.00 95.56 82 LEU A O 1
ATOM 677 N N . GLU A 1 83 ? 4.260 11.957 9.562 1.00 95.19 83 GLU A N 1
ATOM 678 C CA . GLU A 1 83 ? 4.542 10.631 9.033 1.00 95.19 83 GLU A CA 1
ATOM 679 C C . GLU A 1 83 ? 3.341 9.721 9.294 1.00 95.19 83 GLU A C 1
ATOM 681 O O . GLU A 1 83 ? 2.649 9.840 10.310 1.00 95.19 83 GLU A O 1
ATOM 686 N N . ILE A 1 84 ? 3.049 8.865 8.318 1.00 96.94 84 ILE A N 1
ATOM 687 C CA . ILE A 1 84 ? 1.990 7.862 8.387 1.00 96.94 84 ILE A CA 1
ATOM 688 C C . ILE A 1 84 ? 2.603 6.567 7.873 1.00 96.94 84 ILE A C 1
ATOM 690 O O . ILE A 1 84 ? 2.970 6.496 6.699 1.00 96.94 84 ILE A O 1
ATOM 694 N N . GLU A 1 85 ? 2.693 5.564 8.737 1.00 96.25 85 GLU A N 1
ATOM 695 C CA . GLU A 1 85 ? 3.274 4.264 8.413 1.00 96.25 85 GLU A CA 1
ATOM 696 C C . GLU A 1 85 ? 2.220 3.161 8.529 1.00 96.25 85 GLU A C 1
ATOM 698 O O . GLU A 1 85 ? 1.330 3.210 9.382 1.00 96.25 85 GLU A O 1
ATOM 703 N N . LEU A 1 86 ? 2.300 2.192 7.618 1.00 96.94 86 LEU A N 1
ATOM 704 C CA . LEU A 1 86 ? 1.468 0.996 7.595 1.00 96.94 86 LEU A CA 1
ATOM 705 C C . LEU A 1 86 ? 2.387 -0.220 7.687 1.00 96.94 86 LEU A C 1
ATOM 707 O O . LEU A 1 86 ? 3.217 -0.415 6.798 1.00 96.94 86 LEU A O 1
ATOM 711 N N . GLU A 1 87 ? 2.198 -1.056 8.704 1.00 97.06 87 GLU A N 1
ATOM 712 C CA . GLU A 1 87 ? 2.962 -2.293 8.874 1.00 97.06 87 GLU A CA 1
ATOM 713 C C . GLU A 1 87 ? 2.057 -3.526 8.728 1.00 97.06 87 GLU A C 1
ATOM 715 O O . GLU A 1 87 ? 0.990 -3.643 9.341 1.00 97.06 87 GLU A O 1
ATOM 720 N N . PHE A 1 88 ? 2.507 -4.466 7.890 1.00 97.00 88 PHE A N 1
ATOM 721 C CA . PHE A 1 88 ? 1.838 -5.732 7.602 1.00 97.00 88 PHE A CA 1
ATOM 722 C C . PHE A 1 88 ? 2.705 -6.895 8.085 1.00 97.00 88 PHE A C 1
ATOM 724 O O . PHE A 1 88 ? 3.860 -7.025 7.681 1.00 97.00 88 PHE A O 1
ATOM 731 N N . THR A 1 89 ? 2.142 -7.781 8.904 1.00 96.75 89 THR A N 1
ATOM 732 C CA . THR A 1 89 ? 2.850 -8.960 9.423 1.00 96.75 89 THR A CA 1
ATOM 733 C C . THR A 1 89 ? 2.302 -10.240 8.802 1.00 96.75 89 THR A C 1
ATOM 735 O O . THR A 1 89 ? 1.083 -10.428 8.741 1.00 96.75 89 THR A O 1
ATOM 738 N N . GLU A 1 90 ? 3.193 -11.143 8.376 1.00 94.56 90 GLU A N 1
ATOM 739 C CA . GLU A 1 90 ? 2.801 -12.470 7.891 1.00 94.56 90 GLU A CA 1
ATOM 740 C C . GLU A 1 90 ? 2.013 -13.246 8.964 1.00 94.56 90 GLU A C 1
ATOM 742 O O . GLU A 1 90 ? 2.312 -13.135 10.161 1.00 94.56 90 GLU A O 1
ATOM 747 N N . PRO A 1 91 ? 1.049 -14.096 8.565 1.00 90.56 91 PRO A N 1
ATOM 748 C CA . PRO A 1 91 ? 0.386 -14.990 9.498 1.00 90.56 91 PRO A CA 1
ATOM 749 C C . PRO A 1 91 ? 1.419 -15.836 10.243 1.00 90.56 91 PRO A C 1
ATOM 751 O O . PRO A 1 91 ? 2.230 -16.535 9.632 1.00 90.56 91 PRO A O 1
ATOM 754 N N . SER A 1 92 ? 1.378 -15.817 11.576 1.00 79.12 92 SER A N 1
ATOM 755 C CA . SER A 1 92 ? 2.206 -16.718 12.376 1.00 79.12 92 SER A CA 1
ATOM 756 C C . SER A 1 92 ? 1.811 -18.153 12.032 1.00 79.12 92 SER A C 1
ATOM 758 O O . SER A 1 92 ? 0.724 -18.603 12.399 1.00 79.12 92 SER A O 1
ATOM 760 N N . GLY A 1 93 ? 2.666 -18.869 11.300 1.00 59.91 93 GLY A N 1
ATOM 761 C CA . GLY A 1 93 ? 2.475 -20.288 11.041 1.00 59.91 93 GLY A CA 1
ATOM 762 C C . GLY A 1 93 ? 2.307 -21.001 12.375 1.00 59.91 93 GLY A C 1
ATOM 763 O O . GLY A 1 93 ? 3.240 -21.064 13.173 1.00 59.91 93 GLY A O 1
ATOM 764 N N . GLY A 1 94 ? 1.101 -21.498 12.645 1.00 47.34 94 GLY A N 1
ATOM 765 C CA . GLY A 1 94 ? 0.892 -22.423 13.739 1.00 47.34 94 GLY A CA 1
ATOM 766 C C . GLY A 1 94 ? 1.745 -23.649 13.455 1.00 47.34 94 GLY A C 1
ATOM 767 O O . GLY A 1 94 ? 1.354 -24.501 12.661 1.00 47.34 94 GLY A O 1
ATOM 768 N N . ASP A 1 95 ? 2.907 -23.734 14.095 1.00 48.69 95 ASP A N 1
ATOM 769 C CA . ASP A 1 95 ? 3.583 -24.996 14.361 1.00 48.69 95 ASP A CA 1
ATOM 770 C C . ASP A 1 95 ? 2.621 -25.825 15.235 1.00 48.69 95 ASP A C 1
ATOM 772 O O . ASP A 1 95 ? 2.764 -25.946 16.453 1.00 48.69 95 ASP A O 1
ATOM 776 N N . GLU A 1 96 ? 1.583 -26.400 14.620 1.00 49.69 96 GLU A N 1
ATOM 777 C CA . GLU A 1 96 ? 0.956 -27.614 15.119 1.00 49.69 96 GLU A CA 1
ATOM 778 C C . GLU A 1 96 ? 2.007 -28.718 14.982 1.00 49.69 96 GLU A C 1
ATOM 780 O O . GLU A 1 96 ? 1.987 -29.561 14.080 1.00 49.69 96 GLU A O 1
ATOM 785 N N . LEU A 1 97 ? 2.954 -28.701 15.923 1.00 51.78 97 LEU A N 1
ATOM 786 C CA . LEU A 1 97 ? 3.726 -29.859 16.326 1.00 51.78 97 LEU A CA 1
ATOM 787 C C . LEU A 1 97 ? 2.714 -30.919 16.763 1.00 51.78 97 LEU A C 1
ATOM 789 O O . LEU A 1 97 ? 2.352 -31.044 17.933 1.00 51.78 97 LEU A O 1
ATOM 793 N N . SER A 1 98 ? 2.222 -31.678 15.792 1.00 53.25 98 SER A N 1
ATOM 794 C CA . SER A 1 98 ? 1.440 -32.876 16.024 1.00 53.25 98 SER A CA 1
ATOM 795 C C . SER A 1 98 ? 2.400 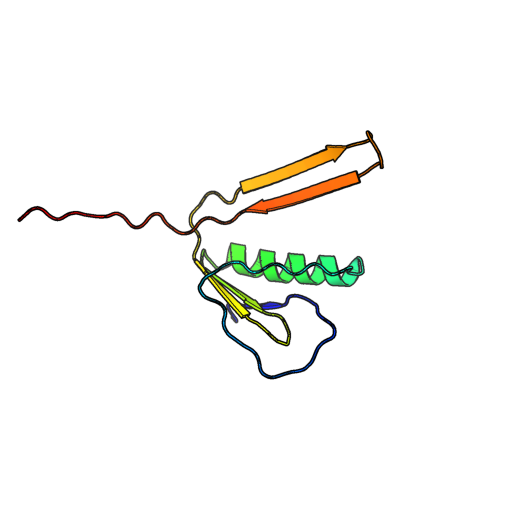-33.916 16.588 1.00 53.25 98 SER A C 1
ATOM 797 O O . SER A 1 98 ? 3.037 -34.681 15.864 1.00 53.25 98 SER A O 1
ATOM 799 N N . VAL A 1 99 ? 2.538 -33.908 17.914 1.00 49.84 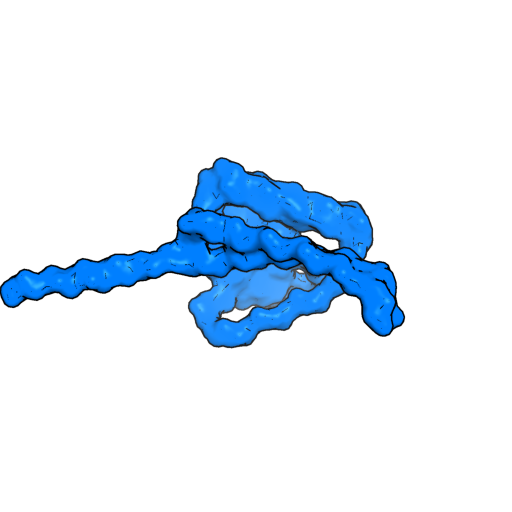99 VAL A N 1
ATOM 800 C CA . VAL A 1 99 ? 3.166 -34.999 18.654 1.00 49.84 99 VAL A CA 1
ATOM 801 C C . VAL A 1 99 ? 2.307 -36.238 18.407 1.00 49.84 99 VAL A C 1
ATOM 803 O O . VAL A 1 99 ? 1.180 -36.333 18.893 1.00 49.84 99 VAL A O 1
ATOM 806 N N . ARG A 1 100 ? 2.824 -37.146 17.578 1.00 50.34 100 ARG A N 1
ATOM 807 C CA . ARG A 1 100 ? 2.320 -38.514 17.439 1.00 50.34 100 ARG A CA 1
ATOM 808 C C . ARG A 1 100 ? 2.949 -39.417 18.487 1.00 50.34 100 ARG A C 1
ATOM 810 O O . ARG A 1 100 ? 4.144 -39.207 18.791 1.00 50.34 100 ARG A O 1
#

Organism: NCBI:txid1710539

InterPro domains:
  IPR027598 Amphi-Trp domain [PF20068] (22-95)
  IPR027598 Amphi-Trp domain [TIGR04354] (23-88)

Foldseek 3Di:
DALEQEDDDDDADAEEEDEDDDDDDDDDDDPVNVVSSVVSVVVNVVVDQWGWYDYRHYIYTDGFDDDWDWDWDADPPPHGDIDIDTDGHHPDPPPPPVPD

Radius of gyration: 16.7 Å; chains: 1; bounding box: 27×59×36 Å